Protein AF-A0A8I0H928-F1 (afdb_monomer)

Nearest PDB structures (foldseek):
  8vrx-assembly1_B  TM=9.426E-01  e=2.342E-06  Arthrobacter citreus
  8etk-assembly1_A  TM=9.418E-01  e=5.576E-06  Lactobacillus gasseri
  2quy-assembly2_H  TM=9.290E-01  e=4.879E-06  unclassified
  7svi-assembly1_B  TM=9.408E-01  e=1.087E-05  Lactobacillus johnsonii
  8esi-assembly1_B  TM=9.668E-01  e=8.045E-05  Bifidobacterium longum

Organism: NCBI:txid611301

Solvent-accessible surface area (backbone atoms only — not comparable to full-atom values): 5313 Å² total; per-residue (Å²): 135,91,86,85,78,92,61,90,83,71,69,85,73,57,70,69,59,72,69,54,54,60,58,54,49,64,82,49,72,84,52,36,95,49,52,50,71,69,45,77,55,97,87,41,82,46,69,59,95,48,64,62,52,15,45,64,83,66,59,85,59,87,48,40,63,31,44,41,51,47,50,46,52,49,66,75,68,54,85,85,127

Structure (mmCIF, N/CA/C/O backbone):
data_AF-A0A8I0H928-F1
#
_entry.id   AF-A0A8I0H928-F1
#
loop_
_atom_site.group_PDB
_atom_site.id
_atom_site.type_symbol
_atom_site.label_atom_id
_atom_site.label_alt_id
_atom_site.label_comp_id
_atom_site.label_asym_id
_atom_site.label_entity_id
_atom_site.label_seq_id
_atom_site.pdbx_PDB_ins_code
_atom_site.Cartn_x
_atom_site.Cartn_y
_atom_site.Cartn_z
_atom_site.occupancy
_atom_site.B_iso_or_equiv
_atom_site.auth_seq_id
_atom_site.auth_comp_id
_atom_site.auth_asym_id
_atom_site.auth_atom_id
_atom_site.pdbx_PDB_model_num
ATOM 1 N N . GLU A 1 1 ? 18.797 -8.970 -21.587 1.00 89.94 1 GLU A N 1
ATOM 2 C CA . GLU A 1 1 ? 17.662 -9.873 -21.863 1.00 89.94 1 GLU A CA 1
ATOM 3 C C . GLU A 1 1 ? 16.378 -9.056 -21.863 1.00 89.94 1 GLU A C 1
ATOM 5 O O . GLU A 1 1 ? 16.286 -8.118 -21.076 1.00 89.94 1 GLU A O 1
ATOM 10 N N . VAL A 1 2 ? 15.435 -9.346 -22.761 1.00 94.25 2 VAL A N 1
ATOM 11 C CA . VAL A 1 2 ? 14.102 -8.725 -22.723 1.00 94.25 2 VAL A CA 1
ATOM 12 C C . VAL A 1 2 ? 13.236 -9.545 -21.778 1.00 94.25 2 VAL A C 1
ATOM 14 O O . VAL A 1 2 ? 13.101 -10.749 -21.962 1.00 94.25 2 VAL A O 1
ATOM 17 N N . VAL A 1 3 ? 12.650 -8.892 -20.778 1.00 94.12 3 VAL A N 1
ATOM 18 C CA . VAL A 1 3 ? 11.794 -9.542 -19.783 1.00 94.12 3 VAL A CA 1
ATOM 19 C C . VAL A 1 3 ? 10.348 -9.133 -20.040 1.00 94.12 3 VAL A C 1
ATOM 21 O O . VAL A 1 3 ? 10.009 -7.957 -19.929 1.00 94.12 3 VAL A O 1
ATOM 24 N N . ILE A 1 4 ? 9.497 -10.105 -20.368 1.00 96.19 4 ILE A N 1
ATOM 25 C CA . ILE A 1 4 ? 8.046 -9.932 -20.507 1.00 96.19 4 ILE A CA 1
ATOM 26 C C . ILE A 1 4 ? 7.391 -10.579 -19.288 1.00 96.19 4 ILE A C 1
ATOM 28 O O . ILE A 1 4 ? 7.731 -11.705 -18.928 1.00 96.19 4 ILE A O 1
ATOM 32 N N . LYS A 1 5 ? 6.484 -9.857 -18.625 1.00 95.56 5 LYS A N 1
ATOM 33 C CA . LYS A 1 5 ? 5.776 -10.330 -17.431 1.00 95.56 5 LYS A CA 1
ATOM 34 C C . LYS A 1 5 ? 4.315 -9.919 -17.484 1.00 95.56 5 LYS A C 1
ATOM 36 O O . LYS A 1 5 ? 4.014 -8.766 -17.795 1.00 95.56 5 LYS A O 1
ATOM 41 N N . ASP A 1 6 ? 3.445 -10.834 -17.082 1.00 97.56 6 ASP A N 1
ATOM 42 C CA . ASP A 1 6 ? 2.055 -10.508 -16.795 1.00 97.56 6 ASP A CA 1
ATOM 43 C C . ASP A 1 6 ? 1.972 -9.566 -15.590 1.00 97.56 6 ASP A C 1
ATOM 45 O O . ASP A 1 6 ? 2.706 -9.712 -14.609 1.00 97.56 6 ASP A O 1
ATOM 49 N N . ASN A 1 7 ? 1.057 -8.598 -15.658 1.00 97.44 7 ASN A N 1
ATOM 50 C CA . ASN A 1 7 ? 0.798 -7.658 -14.573 1.00 97.44 7 ASN A CA 1
ATOM 51 C C . ASN A 1 7 ? -0.681 -7.702 -14.159 1.00 97.44 7 ASN A C 1
ATOM 53 O O . ASN A 1 7 ? -1.437 -6.793 -14.512 1.00 97.44 7 ASN A O 1
ATOM 57 N N . PRO A 1 8 ? -1.113 -8.728 -13.402 1.00 96.25 8 PRO A N 1
ATOM 58 C CA . PRO A 1 8 ? -2.509 -8.860 -12.981 1.00 96.25 8 PRO A CA 1
ATOM 59 C C . PRO A 1 8 ? -2.962 -7.719 -12.059 1.00 96.25 8 PRO A C 1
ATOM 61 O O . PRO A 1 8 ? -4.126 -7.332 -12.080 1.00 96.25 8 PRO A O 1
ATOM 64 N N . ILE A 1 9 ? -2.040 -7.115 -11.294 1.00 96.06 9 ILE A N 1
ATOM 65 C CA . ILE A 1 9 ? -2.340 -5.927 -10.477 1.00 96.06 9 ILE A CA 1
ATOM 66 C C . ILE A 1 9 ? -2.641 -4.722 -11.376 1.00 96.06 9 ILE A C 1
ATOM 68 O O . ILE A 1 9 ? -3.401 -3.840 -10.987 1.00 96.06 9 ILE A O 1
ATOM 72 N N . GLY A 1 10 ? -2.100 -4.678 -12.599 1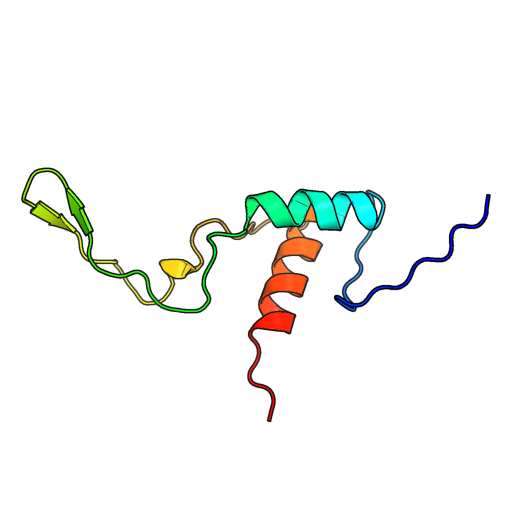.00 97.00 10 GLY A N 1
ATOM 73 C CA . GLY A 1 10 ? -2.315 -3.611 -13.579 1.00 97.00 10 GLY A CA 1
ATOM 74 C C . GLY A 1 10 ? -1.963 -2.225 -13.037 1.00 97.00 10 GLY A C 1
ATOM 75 O O . GLY A 1 10 ? -2.676 -1.262 -13.306 1.00 97.00 10 GLY A O 1
ATOM 76 N N . VAL A 1 11 ? -0.906 -2.167 -12.227 1.00 98.06 11 VAL A N 1
ATOM 77 C CA . VAL A 1 11 ? -0.241 -0.959 -11.729 1.00 98.06 11 VAL A CA 1
ATOM 78 C C . VAL A 1 11 ? 1.240 -1.107 -12.051 1.00 98.06 11 VAL A C 1
ATOM 80 O O . VAL A 1 11 ? 1.794 -2.200 -11.940 1.00 98.06 11 VAL A O 1
ATOM 83 N N . LEU A 1 12 ? 1.882 -0.025 -12.477 1.00 98.19 12 LEU A N 1
ATOM 84 C CA . LEU A 1 12 ? 3.319 0.016 -12.719 1.00 98.19 12 LEU A CA 1
ATOM 85 C C . LEU A 1 12 ? 3.843 1.417 -12.403 1.00 98.19 12 LEU A C 1
ATOM 87 O O . LEU A 1 12 ? 3.154 2.409 -12.642 1.00 98.19 12 LEU A O 1
ATOM 91 N N . THR A 1 13 ? 5.056 1.495 -11.867 1.00 98.31 13 THR A N 1
ATOM 92 C CA . THR A 1 13 ? 5.747 2.762 -11.604 1.00 98.31 13 THR A CA 1
ATOM 93 C C . THR A 1 13 ? 7.124 2.756 -12.272 1.00 98.31 13 THR A C 1
ATOM 95 O O . THR A 1 13 ? 7.209 2.734 -13.496 1.00 98.31 13 THR A O 1
ATOM 98 N N . ASN A 1 14 ? 8.208 2.793 -11.501 1.00 98.44 14 ASN A N 1
ATOM 99 C CA . ASN A 1 14 ? 9.587 2.797 -11.982 1.00 98.44 14 ASN A CA 1
ATOM 100 C C . ASN A 1 14 ? 10.371 1.707 -11.226 1.00 98.44 14 ASN A C 1
ATOM 102 O O . ASN A 1 14 ? 9.788 0.727 -10.773 1.00 98.44 14 ASN A O 1
ATOM 106 N N . HIS A 1 15 ? 11.680 1.888 -11.051 1.00 98.06 15 HIS A N 1
ATOM 107 C CA . HIS A 1 15 ? 12.552 0.986 -10.293 1.00 98.06 15 HIS A CA 1
ATOM 108 C C . HIS A 1 15 ? 12.038 0.716 -8.858 1.00 98.06 15 HIS A C 1
ATOM 110 O O . HIS A 1 15 ? 11.485 1.641 -8.251 1.00 98.06 15 HIS A O 1
ATOM 116 N N . PRO A 1 16 ? 12.252 -0.475 -8.267 1.00 97.62 16 PRO A N 1
ATOM 117 C CA . PRO A 1 16 ? 12.854 -1.695 -8.834 1.00 97.62 16 PRO A CA 1
ATOM 118 C C . PRO A 1 16 ? 11.930 -2.460 -9.798 1.00 97.62 16 PRO A C 1
ATOM 120 O O . PRO A 1 16 ? 10.948 -1.906 -10.282 1.00 97.62 16 PRO A O 1
ATOM 123 N N . ASP A 1 17 ? 12.265 -3.704 -10.154 1.00 97.62 17 ASP A N 1
ATOM 124 C CA . ASP A 1 17 ? 11.444 -4.489 -11.082 1.00 97.62 17 ASP A CA 1
ATOM 125 C C . ASP A 1 17 ? 10.096 -4.930 -10.472 1.00 97.62 17 ASP A C 1
ATOM 127 O O . ASP A 1 17 ? 9.873 -4.882 -9.262 1.00 97.62 17 ASP A O 1
ATOM 131 N N . LEU A 1 18 ? 9.178 -5.390 -11.325 1.00 98.00 18 LEU A N 1
ATOM 132 C CA . LEU A 1 18 ? 7.813 -5.750 -10.932 1.00 98.00 18 LEU A CA 1
ATOM 133 C C . LEU A 1 18 ? 7.736 -6.826 -9.825 1.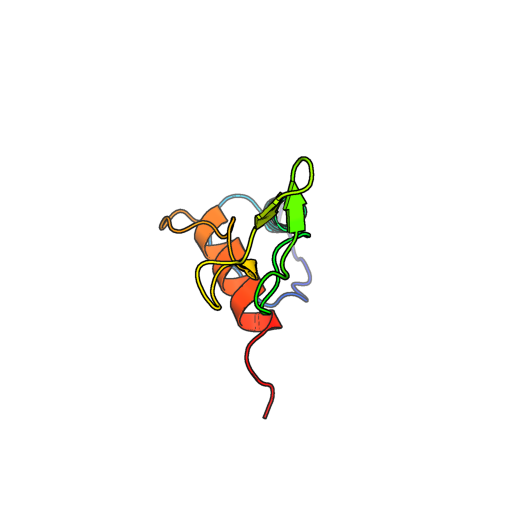00 98.00 18 LEU A C 1
ATOM 135 O O . LEU A 1 18 ? 6.876 -6.729 -8.951 1.00 98.00 18 LEU A O 1
ATOM 139 N N . ASN A 1 19 ? 8.644 -7.812 -9.797 1.00 97.19 19 ASN A N 1
ATOM 140 C CA . ASN A 1 19 ? 8.629 -8.854 -8.756 1.00 97.19 19 ASN A CA 1
ATOM 141 C C . ASN A 1 19 ? 9.055 -8.296 -7.399 1.00 97.19 19 ASN A C 1
ATOM 143 O O . ASN A 1 19 ? 8.578 -8.751 -6.355 1.00 97.19 19 ASN A O 1
ATOM 147 N N . TRP A 1 20 ? 9.956 -7.315 -7.409 1.00 98.38 20 TRP A N 1
ATOM 148 C CA . TRP A 1 20 ? 10.329 -6.614 -6.195 1.00 98.38 20 TRP A CA 1
ATOM 149 C C . TRP A 1 20 ? 9.129 -5.853 -5.640 1.00 98.38 20 TRP A C 1
ATOM 151 O O . TRP A 1 20 ? 8.830 -5.981 -4.457 1.00 98.38 20 TRP A O 1
ATOM 161 N N . HIS A 1 21 ? 8.374 -5.145 -6.490 1.00 98.62 21 HIS A N 1
ATOM 162 C CA . HIS A 1 21 ? 7.149 -4.464 -6.057 1.00 98.62 21 HIS A CA 1
ATOM 163 C C . HIS A 1 21 ? 6.125 -5.444 -5.466 1.00 98.62 21 HIS A C 1
ATOM 165 O O . HIS A 1 21 ? 5.541 -5.156 -4.424 1.00 98.62 21 HIS A O 1
ATOM 171 N N . TYR A 1 22 ? 5.966 -6.639 -6.046 1.00 98.12 22 TYR A N 1
ATOM 172 C CA . TYR A 1 22 ? 5.111 -7.691 -5.472 1.00 98.12 22 TYR A CA 1
ATOM 173 C C . TYR A 1 22 ? 5.617 -8.211 -4.123 1.00 98.12 22 TYR A C 1
ATOM 175 O O . TYR A 1 22 ? 4.822 -8.483 -3.226 1.00 98.12 22 TYR A O 1
ATOM 183 N N . SER A 1 23 ? 6.933 -8.323 -3.951 1.00 98.56 23 SER A N 1
ATOM 184 C CA . SER A 1 23 ? 7.528 -8.662 -2.654 1.00 98.56 23 SER A CA 1
ATOM 185 C C . SER A 1 23 ? 7.306 -7.545 -1.635 1.00 98.56 23 SER A C 1
ATOM 187 O O . SER A 1 23 ? 6.965 -7.824 -0.489 1.00 98.56 23 SER A O 1
ATOM 189 N N . ASN A 1 24 ? 7.413 -6.286 -2.062 1.00 98.56 24 ASN A N 1
ATOM 190 C CA . ASN A 1 24 ? 7.195 -5.117 -1.218 1.00 98.56 24 ASN A CA 1
ATOM 191 C C . ASN A 1 24 ? 5.747 -5.017 -0.715 1.00 98.56 24 ASN A C 1
ATOM 193 O O . ASN A 1 24 ? 5.535 -4.667 0.442 1.00 98.56 24 ASN A O 1
ATOM 197 N N . LEU A 1 25 ? 4.753 -5.400 -1.529 1.00 98.31 25 LEU A N 1
ATOM 198 C CA . LEU A 1 25 ? 3.345 -5.443 -1.102 1.00 98.31 25 LEU A CA 1
ATOM 199 C C . LEU A 1 25 ? 3.112 -6.323 0.136 1.00 98.31 25 LEU A C 1
ATOM 201 O O . LEU A 1 25 ? 2.190 -6.059 0.902 1.00 98.31 25 LEU A O 1
ATOM 205 N N . ARG A 1 26 ? 3.966 -7.326 0.384 1.00 97.94 26 ARG A N 1
ATOM 206 C CA . ARG A 1 26 ? 3.851 -8.209 1.557 1.00 97.94 26 ARG A CA 1
ATOM 207 C C . ARG A 1 26 ? 4.013 -7.468 2.885 1.00 97.94 26 ARG A C 1
ATOM 209 O O . ARG A 1 26 ? 3.518 -7.946 3.897 1.00 97.94 26 ARG A O 1
ATOM 216 N N . GLN A 1 27 ? 4.658 -6.301 2.887 1.00 97.88 27 GLN A N 1
ATOM 217 C CA . GLN A 1 27 ? 4.780 -5.461 4.083 1.00 97.88 27 GLN A CA 1
ATOM 218 C C . GLN A 1 27 ? 3.455 -4.790 4.481 1.00 97.88 27 GLN A C 1
ATOM 220 O O . GLN A 1 27 ? 3.325 -4.298 5.596 1.00 97.88 27 GLN A O 1
ATOM 225 N N . TYR A 1 28 ? 2.465 -4.789 3.585 1.00 97.19 28 TYR A N 1
ATOM 226 C CA . TYR A 1 28 ? 1.233 -4.012 3.707 1.00 97.19 28 TYR A CA 1
ATOM 227 C C . TYR A 1 28 ? -0.026 -4.891 3.786 1.00 97.19 28 TYR A C 1
ATOM 229 O O . TYR A 1 28 ? -1.134 -4.396 3.615 1.00 97.19 28 TYR A O 1
ATOM 237 N N . ILE A 1 29 ? 0.121 -6.194 4.058 1.00 94.88 29 ILE A N 1
ATOM 238 C CA . ILE A 1 29 ? -0.995 -7.162 4.076 1.00 94.88 29 ILE A CA 1
ATOM 239 C C . ILE A 1 29 ? -2.058 -6.881 5.144 1.00 94.88 29 ILE A C 1
ATOM 241 O O . ILE A 1 29 ? -3.192 -7.318 4.996 1.00 94.88 29 ILE A O 1
ATOM 245 N N . ASN A 1 30 ? -1.696 -6.162 6.208 1.00 93.75 30 ASN A N 1
ATOM 246 C CA . ASN A 1 30 ? -2.601 -5.840 7.313 1.00 93.75 30 ASN A CA 1
ATOM 247 C C . ASN A 1 30 ? -3.365 -4.526 7.091 1.00 93.75 30 ASN A C 1
ATOM 249 O O . ASN A 1 30 ? -4.161 -4.133 7.939 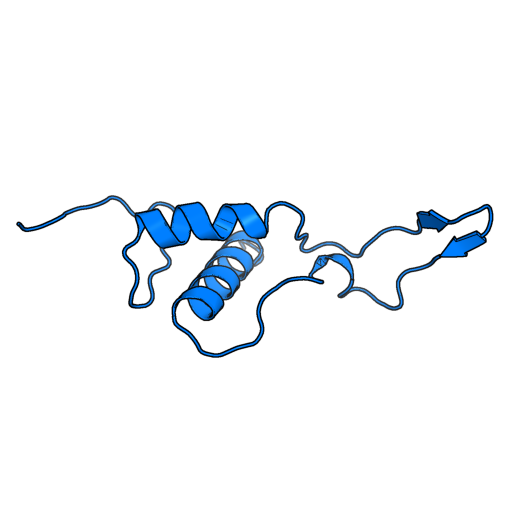1.00 93.75 30 ASN A O 1
ATOM 253 N N . ILE A 1 31 ? -3.108 -3.832 5.979 1.00 94.56 31 ILE A N 1
ATOM 254 C CA . ILE A 1 31 ? -3.790 -2.583 5.651 1.00 94.56 31 ILE A CA 1
ATOM 255 C C . ILE A 1 31 ? -5.192 -2.892 5.137 1.00 94.56 31 ILE A C 1
ATOM 257 O O . ILE A 1 31 ? -5.384 -3.761 4.287 1.00 94.56 31 ILE A O 1
ATOM 261 N N . SER A 1 32 ? -6.166 -2.135 5.633 1.00 92.56 32 SER A N 1
ATOM 262 C CA . SER A 1 32 ? -7.586 -2.325 5.366 1.00 92.56 32 SER A CA 1
ATOM 263 C C . SER A 1 32 ? -8.235 -1.025 4.881 1.00 92.56 32 SER A C 1
ATOM 265 O O . SER A 1 32 ? -7.900 0.048 5.386 1.00 92.56 32 SER A O 1
ATOM 267 N N . PRO A 1 33 ? -9.185 -1.081 3.927 1.00 91.88 33 PRO A N 1
ATOM 268 C CA . PRO A 1 33 ? -10.002 0.080 3.567 1.00 91.88 33 PRO A CA 1
ATOM 269 C C . PRO A 1 33 ? -11.065 0.404 4.632 1.00 91.88 33 PRO A C 1
ATOM 271 O O . PRO A 1 33 ? -11.727 1.435 4.540 1.00 91.88 33 PRO A O 1
ATOM 274 N N . TYR A 1 34 ? -11.270 -0.482 5.610 1.00 90.81 34 TYR A N 1
ATOM 275 C CA . TYR A 1 34 ? -12.282 -0.332 6.650 1.00 90.81 34 TYR A CA 1
ATOM 276 C C . TYR A 1 34 ? -11.703 0.338 7.899 1.00 90.81 34 TYR A C 1
ATOM 278 O O . TYR A 1 34 ? -10.522 0.145 8.191 1.00 90.81 34 TYR A O 1
ATOM 286 N N . PRO A 1 35 ? -12.519 1.069 8.679 1.00 87.44 35 PRO A N 1
ATOM 287 C CA . PRO A 1 35 ? -12.097 1.598 9.970 1.00 87.44 35 PRO A CA 1
ATOM 288 C C . PRO A 1 35 ? -11.529 0.499 10.874 1.00 87.44 35 PRO A C 1
ATOM 290 O O . PRO A 1 35 ? -12.005 -0.638 10.858 1.00 87.44 35 PRO A O 1
ATOM 293 N N . ALA A 1 36 ? -10.525 0.845 11.683 1.00 88.25 36 ALA A N 1
ATOM 294 C CA . ALA A 1 36 ? -10.068 -0.055 12.735 1.00 88.25 36 ALA A CA 1
ATOM 295 C C . ALA A 1 36 ? -11.191 -0.276 13.762 1.00 88.25 36 ALA A C 1
ATOM 297 O O . ALA A 1 36 ? -12.081 0.559 13.912 1.00 88.25 36 ALA A O 1
ATOM 298 N N . THR A 1 37 ? -11.143 -1.394 14.477 1.00 89.62 37 THR A N 1
ATOM 299 C CA . THR A 1 37 ? -12.043 -1.663 15.602 1.00 89.62 37 THR A CA 1
ATOM 300 C C . THR A 1 37 ? -11.369 -1.305 16.919 1.00 89.62 37 THR A C 1
ATOM 302 O O . THR A 1 37 ? -10.138 -1.290 17.007 1.00 89.62 37 THR A O 1
ATOM 305 N N . ALA A 1 38 ? -12.175 -1.057 17.951 1.00 91.81 38 ALA A N 1
ATOM 306 C CA . ALA A 1 38 ? -11.682 -0.903 19.311 1.00 91.81 38 ALA A CA 1
ATOM 307 C C . ALA A 1 38 ? -1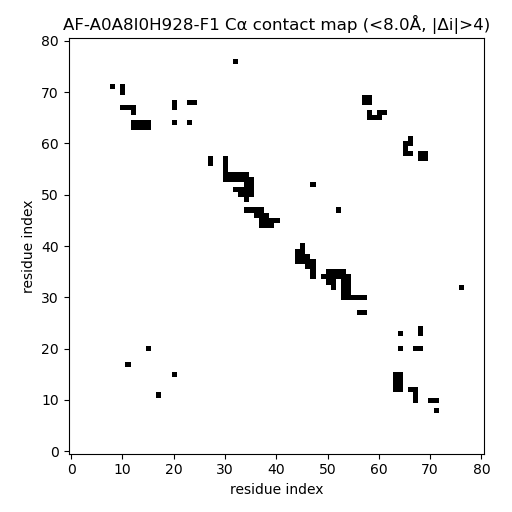0.825 -2.105 19.731 1.00 91.81 38 ALA A C 1
ATOM 309 O O . ALA A 1 38 ? -11.154 -3.250 19.406 1.00 91.81 38 ALA A O 1
ATOM 310 N N . ASN A 1 39 ? -9.756 -1.846 20.481 1.00 90.56 39 ASN A N 1
ATOM 311 C CA . ASN A 1 39 ? -8.887 -2.880 21.041 1.00 90.56 39 ASN A CA 1
ATOM 312 C C . ASN A 1 39 ? -8.767 -2.724 22.556 1.00 90.56 39 ASN A C 1
ATOM 314 O O . ASN A 1 39 ? -8.757 -1.611 23.078 1.00 90.56 39 ASN A O 1
ATOM 318 N N . LEU A 1 40 ? -8.642 -3.846 23.264 1.00 95.31 40 LEU A N 1
ATOM 319 C CA . LEU A 1 40 ? -8.409 -3.853 24.704 1.00 95.31 40 LEU A CA 1
ATOM 320 C C . LEU A 1 40 ? -6.902 -3.834 24.982 1.00 95.31 40 LEU A C 1
ATOM 322 O O . LEU A 1 40 ? -6.196 -4.775 24.618 1.00 95.31 40 LEU A O 1
ATOM 326 N N . LEU A 1 41 ? -6.422 -2.790 25.656 1.00 95.19 41 LEU A N 1
ATOM 327 C CA . LEU A 1 41 ? -5.039 -2.666 26.108 1.00 95.19 41 LEU A CA 1
ATOM 328 C C . LEU A 1 41 ? -5.020 -2.610 27.635 1.00 95.19 41 LEU A C 1
ATOM 330 O O . LEU A 1 41 ? -5.491 -1.643 28.222 1.00 95.19 41 LEU A O 1
ATOM 334 N N . GLU A 1 42 ? -4.520 -3.668 28.275 1.00 95.94 42 GLU A N 1
ATOM 335 C CA . GLU A 1 42 ? -4.423 -3.764 29.745 1.00 95.94 42 GLU A CA 1
ATOM 336 C C . GLU A 1 42 ? -5.746 -3.462 30.484 1.00 95.94 42 GLU A C 1
ATOM 338 O O . GLU A 1 42 ? -5.766 -2.878 31.563 1.00 95.94 42 GLU A O 1
ATOM 343 N N . GLY A 1 43 ? -6.882 -3.859 29.900 1.00 95.06 43 GLY A N 1
ATOM 344 C CA . GLY A 1 43 ? -8.210 -3.614 30.477 1.00 95.06 43 GLY A CA 1
ATOM 345 C C . GLY A 1 43 ? -8.823 -2.253 30.127 1.00 95.06 43 GLY A C 1
ATOM 346 O O . GLY A 1 43 ? -9.958 -1.988 30.517 1.00 95.06 43 GLY A O 1
ATOM 347 N N . VAL A 1 44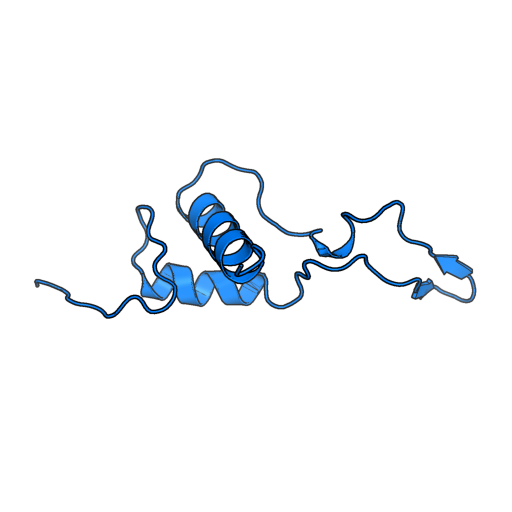 ? -8.120 -1.415 29.361 1.00 97.06 44 VAL A N 1
ATOM 348 C CA . VAL A 1 44 ? -8.627 -0.142 28.836 1.00 97.06 44 VAL A CA 1
ATOM 34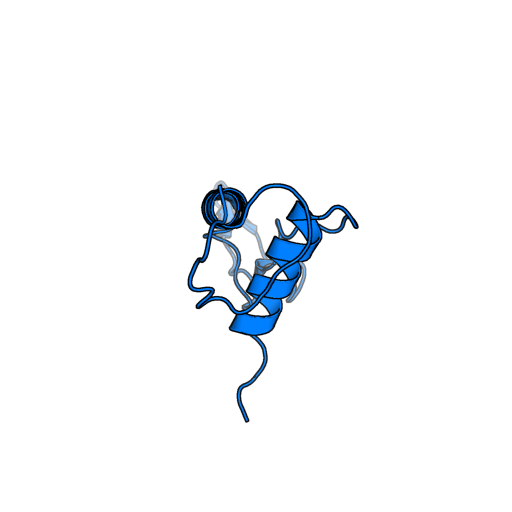9 C C . VAL A 1 44 ? -9.068 -0.319 27.385 1.00 97.06 44 VAL A C 1
ATOM 351 O O . VAL A 1 44 ? -8.304 -0.804 26.550 1.00 97.06 44 VAL A O 1
ATOM 354 N N . THR A 1 45 ? -10.300 0.083 27.069 1.00 96.62 45 THR A N 1
ATOM 355 C CA . THR A 1 45 ? -10.793 0.120 25.686 1.00 96.62 45 THR A CA 1
ATOM 356 C C . THR A 1 45 ? -10.175 1.303 24.949 1.00 96.62 45 THR A C 1
ATOM 358 O O . THR A 1 45 ? -10.370 2.454 25.338 1.00 96.62 45 THR A O 1
ATOM 361 N N . ILE A 1 46 ? -9.442 1.015 23.876 1.00 94.44 46 ILE A N 1
ATOM 362 C CA . ILE A 1 46 ? -8.830 2.005 22.993 1.00 94.44 46 ILE A CA 1
ATOM 363 C C . ILE A 1 46 ? -9.636 2.064 21.700 1.00 94.44 46 ILE A C 1
ATOM 365 O O . ILE A 1 46 ? -9.629 1.118 20.911 1.00 94.44 46 ILE A O 1
ATOM 369 N N . GLU A 1 47 ? -10.314 3.186 21.494 1.00 92.56 47 GLU A N 1
ATOM 370 C CA . GLU A 1 47 ? -11.101 3.460 20.293 1.00 92.56 47 GLU A CA 1
ATOM 371 C C . GLU A 1 47 ? -10.236 4.115 19.197 1.00 92.56 47 GLU A C 1
ATOM 373 O O . GLU A 1 47 ? -9.338 4.908 19.505 1.00 92.5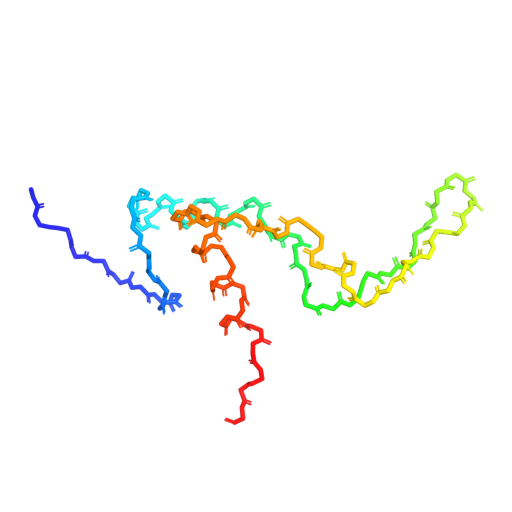6 47 GLU A O 1
ATOM 378 N N . PRO A 1 48 ? -10.497 3.837 17.909 1.00 90.44 48 PRO A N 1
ATOM 379 C CA . PRO A 1 48 ? -9.879 4.569 16.809 1.00 90.44 48 PRO A CA 1
ATOM 380 C C . PRO A 1 48 ? -10.273 6.053 16.826 1.00 90.44 48 PRO A C 1
ATOM 382 O O . PRO A 1 48 ? -11.425 6.401 17.073 1.00 90.44 48 PRO A O 1
ATOM 385 N N . LEU A 1 49 ? -9.340 6.937 16.460 1.00 89.06 49 LEU A N 1
ATOM 386 C CA . LEU A 1 49 ? -9.614 8.379 16.348 1.00 89.06 49 LEU A CA 1
ATOM 387 C C . LEU A 1 49 ? -10.518 8.741 15.156 1.00 89.06 49 LEU A C 1
ATOM 389 O O . LEU A 1 49 ? -11.069 9.838 15.113 1.00 89.06 49 LEU A O 1
ATOM 393 N N . GLY A 1 50 ? -10.657 7.849 14.174 1.00 86.62 50 GLY A N 1
ATOM 394 C CA . GLY A 1 50 ? -11.471 8.087 12.989 1.00 86.62 50 GLY A CA 1
ATOM 395 C C . GLY A 1 50 ? -11.428 6.936 11.986 1.00 86.62 50 GLY A C 1
ATOM 396 O O . GLY A 1 50 ? -10.824 5.889 12.227 1.00 86.62 50 GLY A O 1
ATOM 397 N N . ASN A 1 51 ? -12.055 7.158 10.829 1.00 84.12 51 ASN A N 1
ATOM 398 C CA . ASN A 1 51 ? -12.268 6.134 9.797 1.00 84.12 51 ASN A CA 1
ATOM 399 C C . ASN A 1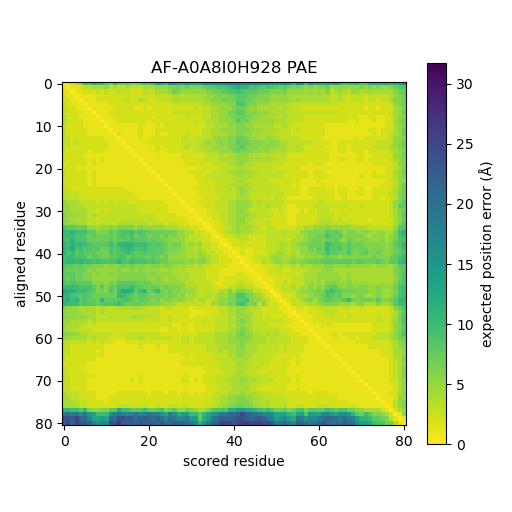 51 ? -10.985 5.695 9.076 1.00 84.12 51 ASN A C 1
ATOM 401 O O . ASN A 1 51 ? -10.948 4.627 8.475 1.00 84.12 51 ASN A O 1
ATOM 405 N N . GLU A 1 52 ? -9.930 6.504 9.138 1.00 83.19 52 GLU A N 1
ATOM 406 C CA . GLU A 1 52 ? -8.672 6.266 8.421 1.00 83.19 52 GLU A CA 1
ATOM 407 C C . GLU A 1 52 ? -7.783 5.219 9.101 1.00 83.19 52 GLU A C 1
ATOM 409 O O . GLU A 1 52 ? -6.800 4.767 8.513 1.00 83.19 52 GLU A O 1
ATOM 414 N N . ALA A 1 53 ? -8.122 4.802 10.325 1.00 86.44 53 ALA A N 1
ATOM 415 C CA . ALA A 1 53 ? -7.261 3.969 11.157 1.00 86.44 53 ALA A CA 1
ATOM 416 C C . ALA A 1 53 ? -6.871 2.624 10.511 1.00 86.44 53 ALA A C 1
ATOM 418 O O . ALA A 1 53 ? -5.768 2.143 10.750 1.00 86.44 53 ALA A O 1
ATOM 419 N N . GLY A 1 54 ? -7.712 2.041 9.647 1.00 90.94 54 GLY A N 1
ATOM 420 C CA . GLY A 1 54 ? -7.361 0.812 8.918 1.00 90.94 54 GLY A CA 1
ATOM 421 C C . GLY A 1 54 ? -6.308 1.002 7.825 1.00 90.94 54 GLY A C 1
ATOM 422 O O . GLY A 1 54 ? -5.636 0.047 7.438 1.00 90.94 54 GLY A O 1
ATOM 423 N N . THR A 1 55 ? -6.115 2.239 7.361 1.00 93.56 55 THR A N 1
ATOM 424 C CA . THR A 1 55 ? -5.107 2.588 6.350 1.00 93.56 55 THR A CA 1
ATOM 425 C C . THR A 1 55 ? -3.760 2.995 6.953 1.00 93.56 55 THR A C 1
ATOM 427 O O . THR A 1 55 ? -2.817 3.314 6.221 1.00 93.56 55 THR A O 1
ATOM 430 N N . PHE A 1 56 ? -3.647 2.961 8.287 1.00 91.31 56 PHE A N 1
ATOM 431 C CA . PHE A 1 56 ? -2.410 3.255 8.998 1.00 91.31 56 PHE A CA 1
ATOM 432 C C . PHE A 1 56 ? -1.303 2.287 8.556 1.00 91.31 56 PHE A C 1
ATOM 434 O O . PHE A 1 56 ? -1.423 1.071 8.687 1.00 91.31 56 PHE A O 1
ATOM 441 N N . GLY A 1 57 ? -0.225 2.842 7.998 1.00 93.31 57 GLY A N 1
ATOM 442 C CA . GLY A 1 57 ? 0.878 2.085 7.403 1.00 93.31 57 GLY A CA 1
ATOM 443 C C . GLY A 1 57 ? 1.023 2.264 5.891 1.00 93.31 57 GLY A C 1
ATOM 444 O O . GLY A 1 57 ? 2.066 1.896 5.351 1.00 93.31 57 GLY A O 1
ATOM 445 N N . LEU A 1 58 ? 0.043 2.857 5.191 1.00 96.38 58 LEU A N 1
ATOM 446 C CA . LEU A 1 58 ? 0.233 3.209 3.781 1.00 96.38 58 LEU A CA 1
ATOM 447 C C . LEU A 1 58 ? 1.348 4.257 3.641 1.00 96.38 58 LEU A C 1
ATOM 449 O O . LEU A 1 58 ? 1.360 5.247 4.375 1.00 96.38 58 LEU A O 1
ATOM 453 N N . PRO A 1 59 ? 2.271 4.094 2.679 1.00 97.56 59 PRO A N 1
ATOM 454 C CA . PRO A 1 59 ? 3.354 5.045 2.508 1.00 97.56 59 PRO A CA 1
ATOM 455 C C . PRO A 1 59 ? 2.872 6.330 1.823 1.00 97.56 59 PRO A C 1
ATOM 457 O O . PRO A 1 59 ? 2.197 6.281 0.790 1.00 97.56 59 PRO A O 1
ATOM 460 N N . GLY A 1 60 ? 3.268 7.487 2.356 1.00 96.56 60 GLY A N 1
ATOM 461 C CA . GLY A 1 60 ? 2.860 8.808 1.859 1.00 96.56 60 GLY A CA 1
ATOM 462 C C . GLY A 1 60 ? 3.815 9.469 0.857 1.00 96.56 60 GLY A C 1
ATOM 463 O O . GLY A 1 60 ? 3.433 10.449 0.222 1.00 96.56 60 GLY A O 1
ATOM 464 N N . GLY A 1 61 ? 5.042 8.966 0.681 1.00 97.38 61 GLY A N 1
ATOM 465 C CA . GLY A 1 61 ? 6.063 9.626 -0.137 1.00 97.38 61 GLY A CA 1
ATOM 466 C C . GLY A 1 61 ? 5.897 9.438 -1.649 1.00 97.38 61 GLY A C 1
ATOM 467 O O . GLY A 1 61 ? 5.055 8.687 -2.144 1.00 97.38 61 GLY A O 1
ATOM 468 N N . PHE A 1 62 ? 6.698 10.149 -2.439 1.00 98.00 62 PHE A N 1
ATOM 469 C CA . PHE A 1 62 ? 6.597 10.143 -3.908 1.00 98.00 62 PHE A CA 1
ATOM 470 C C . PHE A 1 62 ? 7.541 9.150 -4.596 1.00 98.00 62 PHE A C 1
ATOM 472 O O . PHE A 1 62 ? 7.581 9.097 -5.832 1.00 98.00 62 PHE A O 1
ATOM 479 N N . THR A 1 63 ? 8.283 8.341 -3.834 1.00 98.56 63 THR A N 1
ATOM 480 C CA . THR A 1 63 ? 9.188 7.353 -4.425 1.00 98.56 63 THR A CA 1
ATOM 481 C C . THR A 1 63 ? 8.412 6.303 -5.227 1.00 98.56 63 THR A C 1
ATOM 483 O O . THR A 1 63 ? 7.205 6.102 -5.069 1.00 98.56 63 THR A O 1
ATOM 486 N N . SER A 1 64 ? 9.108 5.642 -6.149 1.00 98.62 64 SER A N 1
ATOM 487 C CA . SER A 1 64 ? 8.521 4.636 -7.039 1.00 98.62 64 SER A CA 1
ATOM 488 C C . SER A 1 64 ? 7.807 3.507 -6.284 1.00 98.62 64 SER A C 1
ATOM 490 O O . SER A 1 64 ? 6.706 3.107 -6.668 1.00 98.62 64 SER A O 1
ATOM 492 N N . THR A 1 65 ? 8.421 3.023 -5.205 1.00 98.62 65 THR A N 1
ATOM 493 C CA . THR A 1 65 ? 7.933 1.907 -4.387 1.00 98.62 65 THR A CA 1
ATOM 494 C C . THR A 1 65 ? 6.701 2.310 -3.582 1.00 98.62 65 THR A C 1
ATOM 496 O O . THR A 1 65 ? 5.715 1.578 -3.549 1.00 98.62 65 THR A O 1
ATOM 499 N N . GLU A 1 66 ? 6.704 3.516 -3.015 1.00 98.69 66 GLU A N 1
ATOM 500 C CA . GLU A 1 66 ? 5.574 4.057 -2.261 1.00 98.69 66 GLU A CA 1
ATOM 501 C C . GLU A 1 66 ? 4.367 4.348 -3.162 1.00 98.69 66 GLU A C 1
ATOM 503 O O . GLU A 1 66 ? 3.238 3.983 -2.829 1.00 98.69 66 GLU A O 1
ATOM 508 N N . ARG A 1 67 ? 4.594 4.943 -4.344 1.00 98.62 67 ARG A N 1
ATOM 509 C CA . ARG A 1 67 ? 3.531 5.152 -5.342 1.00 98.62 67 ARG A CA 1
ATOM 510 C C . ARG A 1 67 ? 2.926 3.831 -5.803 1.00 98.62 67 ARG A C 1
ATOM 512 O O . ARG A 1 67 ? 1.710 3.763 -5.965 1.00 98.62 67 ARG A O 1
ATOM 519 N N . PHE A 1 68 ? 3.745 2.795 -5.993 1.00 98.69 68 PHE A N 1
ATOM 520 C CA . PHE A 1 68 ? 3.252 1.479 -6.393 1.0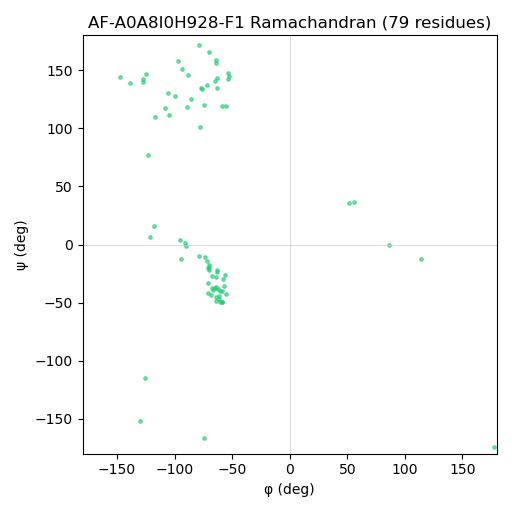0 98.69 68 PHE A CA 1
ATOM 521 C C . PHE A 1 68 ? 2.291 0.909 -5.347 1.00 98.69 68 PHE A C 1
ATOM 523 O O . PHE A 1 68 ? 1.178 0.522 -5.693 1.00 98.69 68 PHE A O 1
ATOM 530 N N . VAL A 1 69 ? 2.689 0.915 -4.069 1.00 98.56 69 VAL A N 1
ATOM 531 C CA . VAL A 1 69 ? 1.866 0.411 -2.956 1.00 98.56 69 VAL A CA 1
ATOM 532 C C . VAL A 1 69 ? 0.544 1.168 -2.868 1.00 98.56 69 VAL A C 1
ATOM 534 O O . VAL A 1 69 ? -0.514 0.541 -2.842 1.00 98.56 69 VAL A O 1
ATOM 537 N N . ARG A 1 70 ? 0.583 2.509 -2.893 1.00 97.56 70 ARG A N 1
ATOM 538 C CA . ARG A 1 70 ? -0.642 3.322 -2.844 1.00 97.56 70 ARG A CA 1
ATOM 539 C C . ARG A 1 70 ? -1.582 3.022 -4.000 1.00 97.56 70 ARG A C 1
ATOM 541 O O . ARG A 1 70 ? -2.762 2.789 -3.771 1.00 97.56 70 ARG A O 1
ATOM 548 N N . MET A 1 71 ? -1.074 3.011 -5.231 1.00 97.94 71 MET A N 1
ATOM 549 C CA . MET A 1 71 ? -1.915 2.793 -6.408 1.00 97.94 71 MET A CA 1
ATOM 550 C C . MET A 1 71 ? -2.476 1.371 -6.458 1.00 97.94 71 MET A C 1
ATOM 552 O O . MET A 1 71 ? -3.634 1.200 -6.830 1.00 97.94 71 MET A O 1
ATOM 556 N N . ALA A 1 72 ? -1.697 0.362 -6.056 1.00 97.56 72 ALA A N 1
ATOM 557 C CA . ALA A 1 72 ? -2.175 -1.015 -5.953 1.00 97.56 72 ALA A CA 1
ATOM 558 C C . ALA A 1 72 ? -3.321 -1.132 -4.937 1.00 97.56 72 ALA A C 1
ATOM 560 O O . ALA A 1 72 ? -4.365 -1.698 -5.258 1.00 97.56 72 ALA A O 1
ATOM 561 N N . PHE A 1 73 ? -3.161 -0.534 -3.752 1.00 96.88 73 PHE A N 1
ATOM 562 C CA . PHE A 1 73 ? -4.201 -0.515 -2.725 1.00 96.88 73 PHE A CA 1
ATOM 563 C C . PHE A 1 73 ? -5.453 0.247 -3.181 1.00 96.88 73 PHE A C 1
ATOM 565 O O . PHE A 1 73 ? -6.559 -0.275 -3.078 1.00 96.88 73 PHE A O 1
ATOM 572 N N . MET A 1 74 ? -5.298 1.454 -3.733 1.00 95.38 74 MET A N 1
ATOM 573 C CA . MET A 1 74 ? -6.424 2.265 -4.214 1.00 95.38 74 MET A CA 1
ATOM 574 C C . MET A 1 74 ? -7.194 1.561 -5.331 1.00 95.38 74 MET A C 1
ATOM 576 O O . MET A 1 74 ? -8.419 1.517 -5.296 1.00 95.38 74 MET A O 1
ATOM 580 N N . LYS A 1 75 ? -6.491 0.963 -6.301 1.00 95.44 75 LYS A N 1
ATOM 581 C CA . LYS A 1 75 ? -7.125 0.219 -7.396 1.00 95.44 75 LYS A CA 1
ATOM 582 C C . LYS A 1 75 ? -7.917 -0.988 -6.888 1.00 95.44 75 LYS A C 1
ATOM 584 O O . LYS A 1 75 ? -8.976 -1.278 -7.432 1.00 95.44 75 LYS A O 1
ATOM 589 N N . ALA A 1 76 ? -7.416 -1.688 -5.873 1.00 94.06 76 ALA A N 1
ATOM 590 C CA . ALA A 1 76 ? -8.106 -2.841 -5.300 1.00 94.06 76 ALA A CA 1
ATOM 591 C C . ALA A 1 76 ? -9.372 -2.462 -4.509 1.00 94.06 76 ALA A C 1
ATOM 593 O O . ALA A 1 76 ? -10.246 -3.306 -4.343 1.00 94.06 76 ALA A O 1
ATOM 594 N N . ASN A 1 77 ? -9.473 -1.213 -4.036 1.00 92.38 77 ASN A N 1
ATOM 595 C CA . ASN A 1 77 ? -10.510 -0.772 -3.097 1.00 92.38 77 ASN A CA 1
ATOM 596 C C . ASN A 1 77 ? -11.384 0.385 -3.613 1.00 92.38 77 ASN A C 1
ATOM 598 O O . ASN A 1 77 ? -12.202 0.917 -2.865 1.00 92.38 77 ASN A O 1
ATOM 602 N N . ILE A 1 78 ? -11.237 0.794 -4.875 1.00 89.12 78 ILE A N 1
ATOM 603 C CA . ILE A 1 78 ? -12.206 1.685 -5.517 1.00 89.12 78 ILE A CA 1
ATOM 604 C C . ILE A 1 78 ? -13.492 0.901 -5.802 1.00 89.12 78 ILE A C 1
ATOM 606 O O . ILE A 1 78 ? -13.435 -0.247 -6.246 1.00 89.12 78 ILE A O 1
ATOM 610 N N . ALA A 1 79 ? -14.651 1.514 -5.543 1.00 69.62 79 ALA A N 1
ATOM 611 C CA . ALA A 1 79 ? -15.941 0.915 -5.863 1.00 69.62 79 ALA A CA 1
ATOM 612 C C . ALA A 1 79 ? -15.989 0.548 -7.355 1.00 69.62 79 ALA A C 1
ATOM 614 O O . ALA A 1 79 ? -15.834 1.407 -8.224 1.00 69.62 79 ALA A O 1
ATOM 615 N N . GLN A 1 80 ? -16.171 -0.741 -7.635 1.00 54.31 80 GLN A N 1
ATOM 616 C CA . GLN A 1 80 ? -16.499 -1.229 -8.968 1.00 54.31 80 GLN A CA 1
ATOM 617 C C . GLN A 1 80 ? -17.994 -0.952 -9.155 1.00 54.31 80 GLN A C 1
ATOM 619 O O . GLN A 1 80 ? -18.819 -1.648 -8.565 1.00 54.31 80 GLN A O 1
ATOM 624 N N . ASN A 1 81 ? -18.324 0.116 -9.880 1.00 45.00 81 ASN A N 1
ATOM 625 C CA . ASN A 1 81 ? -19.674 0.305 -10.413 1.00 45.00 81 ASN A CA 1
ATOM 626 C C . ASN A 1 81 ? -19.869 -0.601 -11.627 1.00 45.00 81 ASN A C 1
ATOM 628 O O . ASN A 1 81 ? -18.942 -0.628 -12.470 1.00 45.00 81 ASN A O 1
#

Secondary structure (DSSP, 8-state):
-------TT----SSS-HHHHHHHHGGGTT--SSPPPPEEETTEEE--SSGGGGGTT---S-SHHHHHHHHHHHHHHS---

Foldseek 3Di:
DDDDDDDPLPDAFDDDDPVVLVVLLVQCVQADQFADQWDADPNDTDGDPDGCNSRPPQDDDDDRSSVRNVSSVCSVPPDDD

Sequence (81 aa):
EVVIKDNPIGVLTNHPDLNWHYSNLRQYINISPYPATANLLEGVTIEPLGNEAGTFGLPGGFTSTERFVRMAFMKANIAQN

Mean predicted aligned error: 3.91 Å

Radius of gyration: 16.11 Å; Cα contacts (8 Å, |Δi|>4): 75; chains: 1; bounding box: 37×21×53 Å

pLDDT: mean 93.56, std 8.42, range [45.0, 98.69]

InterPro domains:
  IPR029055 Nucleophile aminohydrolases, N-terminal [SSF56235] (2-80)
  IPR029132 Choloylglycine hydrolase/NAAA C-terminal [PF02275] (3-79)
  IPR052193 Peptidase C59 family enzymes [PTHR35527] (1-80)